Protein AF-A0A972QIY5-F1 (afdb_monomer)

Mean predicted aligned error: 6.73 Å

Sequence (150 aa):
LGDNLIRKYKTELLLESCIPAIELAYSSIENIAGAAMSREVRESLRSARQWMVATRNVGAIFKSKPYVNISEALYLPYDANAWYLHELGVAPLTAYSRPGHYRIFCEAAKLKIIFEEMEKLYGGDFSFQVGKLLNNWDVKNFCRKCETIK

Structure (mmCIF, N/CA/C/O backbone):
data_AF-A0A972QIY5-F1
#
_entry.id   AF-A0A972QIY5-F1
#
loop_
_atom_site.group_PDB
_atom_site.id
_atom_site.type_symbol
_atom_site.label_atom_id
_atom_site.label_alt_id
_atom_site.label_comp_id
_atom_site.label_asym_id
_atom_site.label_entity_id
_atom_site.label_seq_id
_atom_site.pdbx_PDB_ins_code
_atom_site.Cartn_x
_atom_site.Cartn_y
_atom_site.Cartn_z
_atom_site.occupancy
_atom_site.B_iso_or_equiv
_atom_site.auth_seq_id
_atom_site.auth_comp_id
_atom_site.auth_asym_id
_atom_site.auth_atom_id
_atom_site.pdbx_PDB_model_num
ATOM 1 N N . LEU A 1 1 ? 7.594 16.442 -29.778 1.00 48.41 1 LEU A N 1
ATOM 2 C CA . LEU A 1 1 ? 8.317 16.831 -28.540 1.00 48.41 1 LEU A CA 1
ATOM 3 C C . LEU A 1 1 ? 7.411 16.901 -27.302 1.00 48.41 1 LEU A C 1
ATOM 5 O O . LEU A 1 1 ? 7.822 16.379 -26.275 1.00 48.41 1 LEU A O 1
ATOM 9 N N . GLY A 1 2 ? 6.194 17.463 -27.378 1.00 58.53 2 GLY A N 1
ATOM 10 C CA . GLY A 1 2 ? 5.300 17.627 -26.212 1.00 58.53 2 GLY A CA 1
ATOM 11 C C . GLY A 1 2 ? 4.846 16.333 -25.514 1.00 58.53 2 GLY A C 1
ATOM 12 O O . GLY A 1 2 ? 4.927 16.244 -24.293 1.00 58.53 2 GLY A O 1
ATOM 13 N N . ASP A 1 3 ? 4.456 15.297 -26.262 1.00 64.44 3 ASP A N 1
ATOM 14 C CA . ASP A 1 3 ? 3.890 14.068 -25.669 1.00 64.44 3 ASP A CA 1
ATOM 15 C C . ASP A 1 3 ? 4.874 13.261 -24.818 1.00 64.44 3 ASP A C 1
ATOM 17 O O . ASP A 1 3 ? 4.489 12.656 -23.816 1.00 64.44 3 ASP A O 1
ATOM 21 N N . ASN A 1 4 ? 6.156 13.257 -25.191 1.00 66.88 4 ASN A N 1
ATOM 22 C CA . ASN A 1 4 ? 7.189 12.566 -24.419 1.00 66.88 4 ASN A CA 1
ATOM 23 C C . ASN A 1 4 ? 7.481 13.302 -23.107 1.00 66.88 4 ASN A C 1
ATOM 25 O O . ASN A 1 4 ? 7.669 12.657 -22.078 1.00 66.88 4 ASN A O 1
ATOM 29 N N . LEU A 1 5 ? 7.430 14.638 -23.125 1.00 68.75 5 LEU A N 1
ATOM 30 C CA . LEU A 1 5 ? 7.598 15.465 -21.934 1.00 68.75 5 LEU A CA 1
ATOM 31 C C . LEU A 1 5 ? 6.428 15.267 -20.958 1.00 68.75 5 LEU A C 1
ATOM 33 O O . LEU A 1 5 ? 6.638 14.998 -19.779 1.00 68.75 5 LEU A O 1
ATOM 37 N N . ILE A 1 6 ? 5.190 15.305 -21.462 1.00 74.00 6 ILE A N 1
ATOM 38 C CA . ILE A 1 6 ? 3.980 15.078 -20.656 1.00 74.00 6 ILE A CA 1
ATOM 39 C C . ILE A 1 6 ? 3.989 13.673 -20.045 1.00 74.00 6 ILE A C 1
ATOM 41 O O . ILE A 1 6 ? 3.659 13.504 -18.873 1.00 74.00 6 ILE A O 1
ATOM 45 N N . ARG A 1 7 ? 4.379 12.651 -20.816 1.00 70.94 7 ARG A N 1
ATOM 46 C CA . ARG A 1 7 ? 4.470 11.269 -20.322 1.00 70.94 7 ARG A CA 1
ATOM 47 C C . ARG A 1 7 ? 5.525 11.123 -19.227 1.00 70.94 7 ARG A C 1
ATOM 49 O O . ARG A 1 7 ? 5.255 10.462 -18.225 1.00 70.94 7 ARG A O 1
ATOM 56 N N . LYS A 1 8 ? 6.686 11.761 -19.397 1.00 72.38 8 LYS A N 1
ATOM 57 C CA . LYS A 1 8 ? 7.747 11.798 -18.387 1.00 72.38 8 LYS A CA 1
ATOM 58 C C . LYS A 1 8 ? 7.244 12.415 -17.081 1.00 72.38 8 LYS A C 1
ATOM 60 O O . LYS A 1 8 ? 7.297 11.746 -16.055 1.00 72.38 8 LYS A O 1
ATOM 65 N N . TYR A 1 9 ? 6.652 13.608 -17.131 1.00 76.62 9 TYR A N 1
ATOM 66 C CA . TYR A 1 9 ? 6.143 14.275 -15.928 1.00 76.62 9 TYR A CA 1
ATOM 67 C C . TYR A 1 9 ? 4.992 13.523 -15.258 1.00 76.62 9 TYR A C 1
ATOM 69 O O . TYR A 1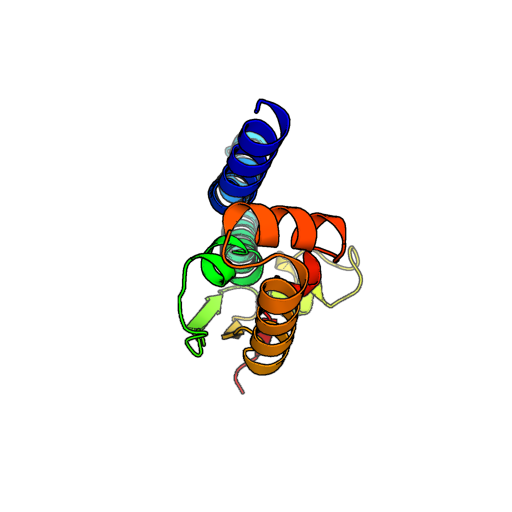 9 ? 4.947 13.443 -14.037 1.00 76.62 9 TYR A O 1
ATOM 77 N N . LYS A 1 10 ? 4.076 12.918 -16.027 1.00 76.50 10 LYS A N 1
ATOM 78 C CA . LYS A 1 10 ? 3.017 12.062 -15.460 1.00 76.50 10 LYS A CA 1
ATOM 79 C C . LYS A 1 10 ? 3.592 10.868 -14.703 1.00 76.50 10 LYS A C 1
ATOM 81 O O . LYS A 1 10 ? 3.080 10.498 -13.652 1.00 76.50 10 LYS A O 1
ATOM 86 N N . THR A 1 11 ? 4.648 10.276 -15.248 1.00 77.88 11 THR A N 1
ATOM 87 C CA . THR A 1 11 ? 5.332 9.134 -14.641 1.00 77.88 11 THR A CA 1
ATOM 88 C C . THR A 1 11 ? 6.038 9.549 -13.357 1.00 77.88 11 THR A C 1
ATOM 90 O O . THR A 1 11 ? 5.833 8.920 -12.326 1.00 77.88 11 THR A O 1
ATOM 93 N N . GLU A 1 12 ? 6.809 10.637 -13.391 1.00 79.44 12 GLU A N 1
ATOM 94 C CA . GLU A 1 12 ? 7.453 11.207 -12.201 1.00 79.44 12 GLU A CA 1
ATOM 9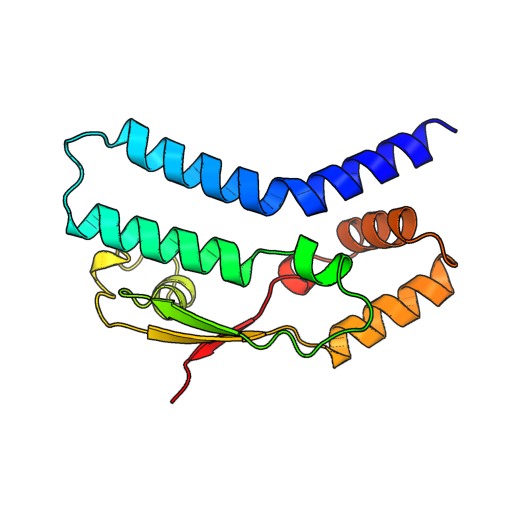5 C C . GLU A 1 12 ? 6.415 11.537 -11.124 1.00 79.44 12 GLU A C 1
ATOM 97 O O . GLU A 1 12 ? 6.541 11.078 -9.991 1.00 79.44 12 GLU A O 1
ATOM 102 N N . LEU A 1 13 ? 5.324 12.209 -11.499 1.00 80.06 13 LEU A N 1
ATOM 103 C CA . LEU A 1 13 ? 4.242 12.547 -10.583 1.00 80.06 13 LEU A CA 1
ATOM 104 C C . LEU A 1 13 ? 3.635 11.301 -9.934 1.00 80.06 13 LEU A C 1
ATOM 106 O O . LEU A 1 13 ? 3.426 11.299 -8.726 1.00 80.06 13 LEU A O 1
ATOM 110 N N . LEU A 1 14 ? 3.395 10.226 -10.685 1.00 78.44 14 LEU A N 1
ATOM 111 C CA . LEU A 1 14 ? 2.860 8.985 -10.124 1.00 78.44 14 LEU A CA 1
ATOM 112 C C . LEU A 1 14 ? 3.848 8.308 -9.163 1.00 78.44 14 LEU A C 1
ATOM 114 O O . LEU A 1 14 ? 3.449 7.866 -8.084 1.00 78.44 14 LEU A O 1
ATOM 118 N N . LEU A 1 15 ? 5.130 8.252 -9.527 1.00 82.25 15 LEU A N 1
ATOM 119 C CA . LEU A 1 15 ? 6.166 7.644 -8.690 1.00 82.25 15 LEU A CA 1
ATOM 120 C C . LEU A 1 15 ? 6.428 8.443 -7.406 1.00 82.25 15 LEU A C 1
ATOM 122 O O . LEU A 1 15 ? 6.799 7.855 -6.392 1.00 82.25 15 LEU A O 1
ATOM 126 N N . GLU A 1 16 ? 6.247 9.762 -7.439 1.00 84.50 16 GLU A N 1
ATOM 127 C CA . GLU A 1 16 ? 6.568 10.657 -6.322 1.00 84.50 16 GLU A CA 1
ATOM 128 C C . GLU A 1 16 ? 5.364 11.009 -5.455 1.00 84.50 16 GLU A C 1
ATOM 130 O O . GLU A 1 16 ? 5.516 11.195 -4.250 1.00 84.50 16 GLU A O 1
ATOM 135 N N . SER A 1 17 ? 4.163 11.044 -6.031 1.00 86.56 17 SER A N 1
ATOM 136 C CA . SER A 1 17 ? 2.960 11.518 -5.335 1.00 86.56 17 SER A CA 1
ATOM 137 C C . SER A 1 17 ? 2.182 10.412 -4.637 1.00 86.56 17 SER A C 1
ATOM 139 O O . SER A 1 17 ? 1.255 10.719 -3.898 1.00 86.56 17 SER A O 1
ATOM 141 N N . CYS A 1 18 ? 2.537 9.136 -4.820 1.00 85.00 18 CYS A N 1
ATOM 142 C CA . CYS A 1 18 ? 1.802 8.034 -4.199 1.00 85.00 18 CYS A CA 1
ATOM 143 C C . CYS A 1 18 ? 1.801 8.125 -2.660 1.00 85.00 18 CYS A C 1
ATOM 145 O O . CYS A 1 18 ? 0.737 8.105 -2.044 1.00 85.00 18 CYS A O 1
ATOM 147 N N . ILE A 1 19 ? 2.973 8.306 -2.039 1.00 90.06 19 ILE A N 1
ATOM 148 C CA . ILE A 1 19 ? 3.075 8.469 -0.580 1.00 90.06 19 ILE A CA 1
ATOM 149 C C . ILE A 1 19 ? 2.423 9.777 -0.104 1.00 90.06 19 ILE A C 1
ATOM 151 O O . ILE A 1 19 ? 1.576 9.697 0.785 1.00 90.06 19 ILE A O 1
ATOM 155 N N . PRO A 1 20 ? 2.708 10.953 -0.702 1.00 92.00 20 PRO A N 1
ATOM 156 C CA . PRO A 1 20 ? 1.999 12.188 -0.368 1.00 92.00 20 PRO A CA 1
ATOM 157 C C . PRO A 1 20 ? 0.474 12.086 -0.471 1.00 92.00 20 PRO A C 1
ATOM 159 O O . PRO A 1 20 ? -0.224 12.624 0.382 1.00 92.00 20 PRO A O 1
ATOM 162 N N . ALA A 1 21 ? -0.060 11.385 -1.476 1.00 91.12 21 ALA A N 1
ATOM 163 C CA . ALA A 1 21 ? -1.500 11.200 -1.639 1.00 91.12 21 ALA A CA 1
ATOM 164 C C . ALA A 1 21 ? -2.100 10.324 -0.529 1.00 91.12 21 ALA A C 1
ATOM 166 O O . ALA A 1 21 ? -3.178 10.637 -0.025 1.00 91.12 21 ALA A O 1
ATOM 167 N N . ILE A 1 22 ? -1.400 9.258 -0.120 1.00 92.19 22 ILE A N 1
ATOM 168 C CA . ILE A 1 22 ? -1.799 8.436 1.030 1.00 92.19 22 ILE A CA 1
ATOM 169 C C . ILE A 1 22 ? -1.792 9.296 2.297 1.00 92.19 22 ILE A C 1
ATOM 171 O O . ILE A 1 22 ? -2.806 9.368 2.984 1.00 92.19 22 ILE A O 1
ATOM 175 N N . GLU A 1 23 ? -0.689 9.986 2.589 1.00 94.44 23 GLU A N 1
ATOM 176 C CA . GLU A 1 23 ? -0.576 10.850 3.771 1.00 94.44 23 GLU A CA 1
ATOM 177 C C . GLU A 1 23 ? -1.682 11.915 3.800 1.00 94.44 23 GLU A C 1
ATOM 179 O O . GLU A 1 23 ? -2.369 12.050 4.811 1.00 94.44 23 GLU A O 1
ATOM 184 N N . LEU A 1 24 ? -1.940 12.587 2.671 1.00 95.44 24 LEU A N 1
ATOM 185 C CA . LEU A 1 24 ? -3.015 13.570 2.549 1.00 95.44 24 LEU A CA 1
ATOM 186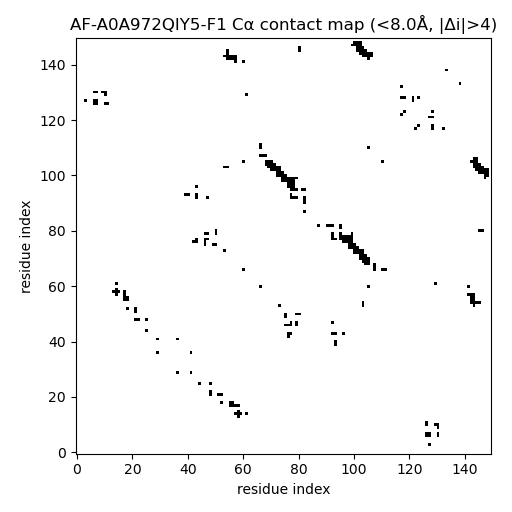 C C . LEU A 1 24 ? -4.385 12.960 2.861 1.00 95.44 24 LEU A C 1
ATOM 188 O O . LEU A 1 24 ? -5.129 13.533 3.651 1.00 95.44 24 LEU A O 1
ATOM 192 N N . ALA A 1 25 ? -4.711 11.798 2.287 1.00 94.69 25 ALA A N 1
ATOM 193 C CA . ALA A 1 25 ? -5.996 11.142 2.517 1.00 94.69 25 ALA A CA 1
ATOM 194 C C . ALA A 1 25 ? -6.213 10.815 4.003 1.00 94.69 25 ALA A C 1
ATOM 196 O O . ALA A 1 25 ? -7.276 11.100 4.557 1.00 94.69 25 ALA A O 1
ATOM 197 N N . TYR A 1 26 ? -5.194 10.270 4.670 1.00 95.00 26 TYR A N 1
ATOM 198 C CA . TYR A 1 26 ? -5.266 9.950 6.094 1.00 95.00 26 TYR A CA 1
ATOM 199 C C . TYR A 1 26 ? -5.345 11.207 6.970 1.00 95.00 26 TYR A C 1
ATOM 201 O O . TYR A 1 26 ? -6.174 11.258 7.878 1.00 95.00 26 TYR A O 1
ATOM 209 N N . SER A 1 27 ? -4.566 12.250 6.669 1.00 94.06 27 SER A N 1
ATOM 210 C CA . SER A 1 27 ? -4.663 13.536 7.369 1.00 94.06 27 SER A CA 1
ATOM 211 C C . SER A 1 27 ? -6.026 14.204 7.180 1.00 94.06 27 SER A C 1
ATOM 213 O O . SER A 1 27 ? -6.556 14.790 8.120 1.00 94.06 27 SER A O 1
ATOM 215 N N . SER A 1 28 ? -6.640 14.098 5.998 1.00 95.12 28 SER A N 1
ATOM 216 C CA . SER A 1 28 ? -8.003 14.589 5.774 1.00 95.12 28 SER A CA 1
ATOM 217 C C . SER A 1 28 ? -9.023 13.854 6.646 1.00 95.12 28 SER A C 1
ATOM 219 O O . SER A 1 28 ? -9.879 14.507 7.237 1.00 95.12 28 SER A O 1
ATOM 221 N N . ILE A 1 29 ? -8.914 12.527 6.781 1.00 93.06 29 ILE A N 1
ATOM 222 C CA . ILE A 1 29 ? -9.785 11.739 7.670 1.00 93.06 29 ILE A CA 1
ATOM 223 C C . ILE A 1 29 ? -9.616 12.183 9.129 1.00 93.06 29 ILE A C 1
ATOM 225 O O . ILE A 1 29 ? -10.613 12.412 9.816 1.00 93.06 29 ILE A O 1
ATOM 229 N N . GLU A 1 30 ? -8.374 12.345 9.597 1.00 91.94 30 GLU A N 1
ATOM 230 C CA . GLU A 1 30 ? -8.077 12.825 10.955 1.00 91.94 30 GLU A CA 1
ATOM 231 C C . GLU A 1 30 ? -8.679 14.212 11.215 1.00 91.94 30 GLU A C 1
ATOM 233 O O . GLU A 1 30 ? -9.313 14.425 12.249 1.00 91.94 30 GLU A O 1
ATOM 238 N N . ASN A 1 31 ? -8.545 15.128 10.254 1.00 92.25 31 ASN A N 1
ATOM 239 C CA . ASN A 1 31 ? -9.074 16.486 10.358 1.00 92.25 31 ASN A CA 1
ATOM 240 C C . ASN A 1 31 ? -10.608 16.524 10.370 1.00 92.25 31 ASN A C 1
ATOM 242 O O . ASN A 1 31 ? -11.186 17.289 11.138 1.00 92.25 31 ASN A O 1
ATOM 246 N N . ILE A 1 32 ? -11.268 15.704 9.544 1.00 93.12 32 ILE A N 1
ATOM 247 C CA . ILE A 1 32 ? -12.736 15.640 9.473 1.00 93.12 32 ILE A CA 1
ATOM 248 C C . ILE A 1 32 ? -13.321 15.052 10.759 1.00 93.12 32 ILE A C 1
ATOM 250 O O . ILE A 1 32 ? -14.293 15.580 11.294 1.00 93.12 32 ILE A O 1
ATOM 254 N N . ALA A 1 33 ? -12.741 13.965 11.269 1.00 90.38 33 ALA A N 1
ATOM 255 C CA . ALA A 1 33 ? -13.207 13.338 12.504 1.00 90.38 33 ALA A CA 1
ATOM 256 C C . ALA A 1 33 ? -12.896 14.190 13.752 1.00 90.38 33 ALA A C 1
ATOM 258 O O . ALA A 1 33 ? -13.622 14.131 14.748 1.00 90.38 33 ALA A O 1
ATOM 259 N N . GLY A 1 34 ? -11.831 14.995 13.699 1.00 87.38 34 GLY A N 1
ATOM 260 C CA . GLY A 1 34 ? -11.493 15.986 14.713 1.00 87.38 34 GLY A CA 1
ATOM 261 C C . GLY A 1 34 ? -11.310 15.399 16.118 1.00 87.38 34 GLY A C 1
ATOM 262 O O . GLY A 1 34 ? -10.826 14.280 16.311 1.00 87.38 34 GLY A O 1
ATOM 263 N N . ALA A 1 35 ? -11.702 16.176 17.131 1.00 84.06 35 ALA A N 1
ATOM 264 C CA . ALA A 1 35 ? -11.546 15.809 18.542 1.00 84.06 35 ALA A CA 1
ATOM 265 C C . ALA A 1 35 ? -12.467 14.661 19.000 1.00 84.06 35 ALA A C 1
ATOM 267 O O . ALA A 1 35 ? -12.212 14.069 20.046 1.00 84.06 35 ALA A O 1
ATOM 268 N N . ALA A 1 36 ? -13.505 14.325 18.227 1.00 84.44 36 ALA A N 1
ATOM 269 C CA . ALA A 1 36 ? -14.440 13.246 18.550 1.00 84.44 36 ALA A CA 1
ATOM 270 C C . ALA A 1 36 ? -13.852 11.844 18.300 1.00 84.44 36 ALA A C 1
ATOM 272 O O . ALA A 1 36 ? -14.421 10.844 18.738 1.00 84.44 36 ALA A O 1
ATOM 273 N N . MET A 1 37 ? -12.710 11.749 17.608 1.00 92.75 37 MET A N 1
ATOM 274 C CA . MET A 1 37 ? -12.047 10.476 17.343 1.00 92.75 37 MET A CA 1
ATOM 275 C C . MET A 1 37 ? -11.470 9.874 18.631 1.00 92.75 37 MET A C 1
ATOM 277 O O . MET A 1 37 ? -10.593 10.466 19.268 1.00 92.75 37 MET A O 1
ATOM 281 N N . SER A 1 38 ? -11.913 8.661 18.973 1.00 93.06 38 SER A N 1
ATOM 282 C CA . SER A 1 38 ? -11.345 7.910 20.092 1.00 93.06 38 SER A CA 1
ATOM 283 C C . SER A 1 38 ? -9.860 7.611 19.859 1.00 93.06 38 SER A C 1
ATOM 285 O O . SER A 1 38 ? -9.378 7.527 18.724 1.00 93.06 38 SER A O 1
ATOM 287 N N . ARG A 1 39 ? -9.118 7.417 20.953 1.00 91.75 39 ARG A N 1
ATOM 288 C CA . ARG A 1 39 ? -7.698 7.044 20.891 1.00 91.75 39 ARG A CA 1
ATOM 289 C C . ARG A 1 39 ? -7.481 5.764 20.079 1.00 91.75 39 ARG A C 1
ATOM 291 O O . ARG A 1 39 ? -6.569 5.715 19.261 1.00 91.75 39 ARG A O 1
ATOM 298 N N . GLU A 1 40 ? -8.336 4.769 20.287 1.00 94.00 40 GLU A N 1
ATOM 299 C CA . GLU A 1 40 ? -8.286 3.480 19.595 1.00 94.00 40 GLU A CA 1
ATOM 300 C C . GLU A 1 40 ? -8.436 3.650 18.077 1.00 94.00 40 GLU A C 1
ATOM 302 O O . GLU A 1 40 ? -7.613 3.163 17.303 1.00 94.00 40 GLU A O 1
ATOM 307 N N . VAL A 1 41 ? -9.427 4.436 17.642 1.00 93.56 41 VAL A N 1
ATOM 308 C CA . VAL A 1 41 ? -9.642 4.715 16.217 1.00 93.56 41 VAL A CA 1
ATOM 309 C C . VAL A 1 41 ? -8.429 5.431 15.625 1.00 93.56 41 VAL A C 1
ATOM 311 O O . VAL A 1 41 ? -7.968 5.044 14.553 1.00 93.56 41 VAL A O 1
ATOM 314 N N . ARG A 1 42 ? -7.846 6.401 16.338 1.00 93.62 42 ARG A N 1
ATOM 315 C CA . ARG A 1 42 ? -6.640 7.115 15.889 1.00 93.62 42 ARG A CA 1
ATOM 316 C C . ARG A 1 42 ? -5.434 6.191 15.715 1.00 93.62 42 ARG A C 1
ATOM 318 O O . ARG A 1 42 ? -4.725 6.283 14.715 1.00 93.62 42 ARG A O 1
ATOM 325 N N . GLU A 1 43 ? -5.190 5.296 16.666 1.00 93.75 43 GLU A N 1
ATOM 326 C CA . GLU A 1 43 ? -4.086 4.331 16.585 1.00 93.75 43 GLU A CA 1
ATOM 327 C C . GLU A 1 43 ? -4.312 3.302 15.464 1.00 93.75 43 GLU A C 1
ATOM 329 O O . GLU A 1 43 ? -3.370 2.965 14.736 1.00 93.75 43 GLU A O 1
ATOM 334 N N . SER A 1 44 ? -5.560 2.863 15.261 1.00 94.56 44 SER A N 1
ATOM 335 C CA . SER A 1 44 ? -5.920 1.977 14.149 1.00 94.56 44 SER A CA 1
ATOM 336 C C . SER A 1 44 ? -5.697 2.663 12.793 1.00 94.56 44 SER A C 1
ATOM 338 O O . SER A 1 44 ? -5.038 2.107 11.915 1.00 94.56 44 SER A O 1
ATOM 340 N N . LEU A 1 45 ? -6.119 3.924 12.649 1.00 94.69 45 LEU A N 1
ATOM 341 C CA . LEU A 1 45 ? -5.939 4.726 11.443 1.00 94.69 45 LEU A CA 1
ATOM 342 C C . LEU A 1 45 ? -4.453 4.950 11.125 1.00 94.69 45 LEU A C 1
ATOM 344 O O . LEU A 1 45 ? -4.026 4.786 9.982 1.00 94.69 45 LEU A O 1
ATOM 348 N N . ARG A 1 46 ? -3.635 5.235 12.145 1.00 94.81 46 ARG A N 1
ATOM 349 C CA . ARG A 1 46 ? -2.176 5.346 11.999 1.00 94.81 46 ARG A CA 1
ATOM 350 C C . ARG A 1 46 ? -1.540 4.034 11.533 1.00 94.81 46 ARG A C 1
ATOM 352 O O . ARG A 1 46 ? -0.646 4.064 10.690 1.00 94.81 46 ARG A O 1
ATOM 359 N N . SER A 1 47 ? -2.010 2.901 12.052 1.00 94.56 47 SER A N 1
ATOM 360 C CA . SER A 1 47 ? -1.531 1.569 11.656 1.00 94.56 47 SER A CA 1
ATOM 361 C C . SER A 1 47 ? -1.891 1.257 10.202 1.00 94.56 47 SER A C 1
ATOM 363 O O . SER A 1 47 ? -1.039 0.806 9.437 1.00 94.56 47 SER A O 1
ATOM 365 N N . ALA A 1 48 ? -3.119 1.580 9.788 1.00 94.81 48 ALA A N 1
ATOM 366 C CA . ALA A 1 48 ? -3.552 1.464 8.398 1.00 94.81 48 ALA A CA 1
ATOM 367 C C . ALA A 1 48 ? -2.718 2.353 7.462 1.00 94.81 48 ALA A C 1
ATOM 369 O O . ALA A 1 48 ? -2.289 1.896 6.401 1.00 94.81 48 ALA A O 1
ATOM 370 N N . ARG A 1 49 ? -2.413 3.592 7.873 1.00 95.75 49 ARG A N 1
ATOM 371 C CA . ARG A 1 49 ? -1.548 4.509 7.117 1.00 95.75 49 ARG A CA 1
ATOM 372 C C . ARG A 1 49 ? -0.152 3.933 6.918 1.00 95.75 49 ARG A C 1
ATOM 374 O O . ARG A 1 49 ? 0.322 3.868 5.789 1.00 95.75 49 ARG A O 1
ATOM 381 N N . GLN A 1 50 ? 0.489 3.485 7.998 1.00 95.31 50 GLN A N 1
ATOM 382 C CA . GLN A 1 50 ? 1.824 2.880 7.949 1.00 95.31 50 GLN A CA 1
ATOM 383 C C . GLN A 1 50 ? 1.851 1.653 7.033 1.00 95.31 50 GLN A C 1
ATOM 385 O O . GLN A 1 50 ? 2.745 1.527 6.197 1.00 95.31 50 GLN A O 1
ATOM 390 N N . TRP A 1 51 ? 0.840 0.787 7.133 1.00 94.75 51 TRP A N 1
ATOM 391 C CA . TRP A 1 51 ? 0.694 -0.371 6.255 1.00 94.75 51 TRP A CA 1
ATOM 392 C C . TRP A 1 51 ? 0.507 0.023 4.782 1.00 94.75 51 TRP A C 1
ATOM 394 O O . TRP A 1 51 ? 1.164 -0.537 3.901 1.00 94.75 51 TRP A O 1
ATOM 404 N N . MET A 1 52 ? -0.342 1.014 4.495 1.00 93.62 52 MET A N 1
ATOM 405 C CA . MET A 1 52 ? -0.562 1.518 3.136 1.00 93.62 52 MET A CA 1
ATOM 406 C C . MET A 1 52 ? 0.717 2.103 2.541 1.00 93.62 52 MET A C 1
ATOM 408 O O . MET A 1 52 ? 1.085 1.746 1.426 1.00 93.62 52 MET A O 1
ATOM 412 N N . VAL A 1 53 ? 1.430 2.949 3.287 1.00 92.75 53 VAL A N 1
ATOM 413 C CA . VAL A 1 53 ? 2.712 3.524 2.856 1.00 92.75 53 VAL A CA 1
ATOM 414 C C . VAL A 1 53 ? 3.725 2.418 2.562 1.00 92.75 53 VAL A C 1
ATOM 416 O O . VAL A 1 53 ? 4.343 2.422 1.499 1.00 92.75 53 VAL A O 1
ATOM 419 N N . ALA A 1 54 ? 3.856 1.428 3.447 1.00 91.38 54 ALA A N 1
ATOM 420 C CA . ALA A 1 54 ? 4.817 0.344 3.274 1.00 91.38 54 ALA A CA 1
ATOM 421 C C . ALA A 1 54 ? 4.501 -0.544 2.058 1.00 91.38 54 ALA A C 1
ATOM 423 O O . ALA A 1 54 ? 5.407 -0.918 1.311 1.00 91.38 54 ALA A O 1
ATOM 424 N N . THR A 1 55 ? 3.222 -0.856 1.819 1.00 90.25 55 THR A N 1
ATOM 425 C CA . THR A 1 55 ? 2.796 -1.795 0.763 1.00 90.25 55 THR A CA 1
ATOM 426 C C . THR A 1 55 ? 2.523 -1.144 -0.593 1.00 90.25 55 THR A C 1
ATOM 428 O O . THR A 1 55 ? 2.547 -1.829 -1.620 1.00 90.25 55 THR A O 1
ATOM 431 N N . ARG A 1 56 ? 2.252 0.165 -0.635 1.00 88.50 56 ARG A N 1
ATOM 432 C CA . ARG A 1 56 ? 1.892 0.908 -1.857 1.00 88.50 56 ARG A CA 1
ATOM 433 C C . ARG A 1 56 ? 2.974 1.875 -2.330 1.00 88.50 56 ARG A C 1
ATOM 435 O O . ARG A 1 56 ? 2.729 2.627 -3.264 1.00 88.50 56 ARG A O 1
ATOM 442 N N . ASN A 1 57 ? 4.180 1.838 -1.760 1.00 83.25 57 ASN A N 1
ATOM 443 C CA . ASN A 1 57 ? 5.312 2.630 -2.249 1.00 83.25 57 ASN A CA 1
ATOM 444 C C . ASN A 1 57 ? 5.853 2.106 -3.596 1.00 83.25 57 ASN A C 1
ATOM 446 O O . ASN A 1 57 ? 6.916 1.489 -3.667 1.00 83.25 57 ASN A O 1
ATOM 450 N N . VAL A 1 58 ? 5.108 2.362 -4.672 1.00 80.50 58 VAL A N 1
ATOM 451 C CA . VAL A 1 58 ? 5.475 1.990 -6.044 1.00 80.50 58 VAL A CA 1
ATOM 452 C C . VAL A 1 58 ? 6.772 2.694 -6.458 1.00 80.50 58 VAL A C 1
ATOM 454 O O . VAL A 1 58 ? 7.649 2.076 -7.054 1.00 80.50 58 VAL A O 1
ATOM 457 N N . GLY A 1 59 ? 6.944 3.965 -6.077 1.00 78.56 59 GLY A N 1
ATOM 458 C CA . GLY A 1 59 ? 8.140 4.758 -6.375 1.00 78.56 59 GLY A CA 1
ATOM 459 C C . GLY A 1 59 ? 9.445 4.094 -5.930 1.00 78.56 59 GLY A C 1
ATOM 460 O O . GLY A 1 59 ? 10.423 4.096 -6.682 1.00 78.56 59 GLY A O 1
ATOM 461 N N . ALA A 1 60 ? 9.454 3.463 -4.752 1.00 76.69 60 ALA A N 1
ATOM 462 C CA . ALA A 1 60 ? 10.624 2.755 -4.234 1.00 76.69 60 ALA A CA 1
ATOM 463 C C . ALA A 1 60 ? 11.083 1.593 -5.131 1.00 76.69 60 ALA A C 1
ATOM 465 O O . ALA A 1 60 ? 12.283 1.332 -5.207 1.00 76.69 60 ALA A O 1
ATOM 466 N N . ILE A 1 61 ? 10.164 0.935 -5.846 1.00 78.56 61 ILE A N 1
ATOM 467 C CA . ILE A 1 61 ? 10.487 -0.169 -6.766 1.00 78.56 61 ILE A CA 1
ATOM 468 C C . ILE A 1 61 ? 11.252 0.336 -7.990 1.00 78.56 61 ILE A C 1
ATOM 470 O O . ILE A 1 61 ? 12.178 -0.313 -8.461 1.00 78.56 61 ILE A O 1
ATOM 474 N N . PHE A 1 62 ? 10.870 1.505 -8.495 1.00 74.81 62 PHE A N 1
ATOM 475 C CA . PHE A 1 62 ? 11.412 2.071 -9.727 1.00 74.81 62 PHE A CA 1
ATOM 476 C C . PHE A 1 62 ? 12.702 2.873 -9.493 1.00 74.81 62 PHE A C 1
ATOM 478 O O . PHE A 1 62 ? 13.579 2.896 -10.351 1.00 74.81 62 PHE A O 1
ATOM 485 N N . LYS A 1 63 ? 12.866 3.510 -8.326 1.00 69.38 63 LYS A N 1
ATOM 486 C CA . LYS A 1 63 ? 14.056 4.329 -8.018 1.00 69.38 63 LYS A CA 1
ATOM 487 C C . LYS A 1 63 ? 15.291 3.513 -7.598 1.00 69.38 63 LYS A C 1
ATOM 489 O O . LYS A 1 63 ? 16.397 4.047 -7.611 1.00 69.38 63 LYS A O 1
ATOM 494 N N . SER A 1 64 ? 15.140 2.235 -7.246 1.00 58.97 64 SER A N 1
ATOM 495 C CA . SER A 1 64 ? 16.229 1.386 -6.743 1.00 58.97 64 SER A CA 1
ATOM 496 C C . SER A 1 64 ? 16.829 0.485 -7.840 1.00 58.97 64 SER A C 1
ATOM 498 O O . SER A 1 64 ? 16.365 -0.621 -8.103 1.00 58.97 64 SER A O 1
ATOM 500 N N . LYS A 1 65 ? 17.919 0.927 -8.483 1.00 54.00 65 LYS A N 1
ATOM 501 C CA . LYS A 1 65 ? 18.806 0.028 -9.256 1.00 54.00 65 LYS A CA 1
ATOM 502 C C . LYS A 1 65 ? 19.839 -0.605 -8.302 1.00 54.00 65 LYS A C 1
ATOM 504 O O . LYS A 1 65 ? 20.448 0.167 -7.564 1.00 54.00 65 LYS A O 1
ATOM 509 N N . PRO A 1 66 ? 20.121 -1.929 -8.309 1.00 53.31 66 PRO A N 1
ATOM 510 C CA . PRO A 1 66 ? 19.473 -3.055 -8.986 1.00 53.31 66 PRO A CA 1
ATOM 511 C C . PRO A 1 66 ? 18.678 -3.916 -7.987 1.00 53.31 66 PRO A C 1
ATOM 513 O O . PRO A 1 66 ? 19.291 -4.524 -7.120 1.00 53.31 66 PRO A O 1
ATOM 516 N N . TYR A 1 67 ? 17.346 -3.993 -8.110 1.00 53.88 67 TYR A N 1
ATOM 517 C CA . TYR A 1 67 ? 16.472 -5.019 -7.493 1.00 53.88 67 TYR A CA 1
ATOM 518 C C . TYR A 1 67 ? 16.883 -5.504 -6.103 1.00 53.88 67 TYR A C 1
ATOM 520 O O . TYR A 1 67 ? 16.829 -6.706 -5.828 1.00 53.88 67 TYR A O 1
ATOM 528 N N . VAL A 1 68 ? 17.347 -4.586 -5.249 1.00 52.25 68 VAL A N 1
ATOM 529 C CA . VAL A 1 68 ? 17.834 -4.950 -3.924 1.00 52.25 68 VAL A CA 1
ATOM 530 C C . VAL A 1 68 ? 16.691 -5.718 -3.286 1.00 52.25 68 VAL A C 1
ATOM 532 O O . VAL A 1 68 ? 15.531 -5.359 -3.477 1.00 52.25 68 VAL A O 1
ATOM 535 N N . ASN A 1 69 ? 16.986 -6.824 -2.615 1.00 55.41 69 ASN A N 1
ATOM 536 C CA . ASN A 1 69 ? 16.012 -7.506 -1.777 1.00 55.41 69 ASN A CA 1
ATOM 537 C C . ASN A 1 69 ? 15.530 -6.498 -0.720 1.00 55.41 69 ASN A C 1
ATOM 539 O O . ASN A 1 69 ? 16.057 -6.477 0.388 1.00 55.41 69 ASN A O 1
ATOM 543 N N . ILE A 1 70 ? 14.575 -5.622 -1.064 1.00 67.69 70 ILE A N 1
ATOM 544 C CA . ILE A 1 70 ? 13.997 -4.623 -0.163 1.00 67.69 70 ILE A CA 1
ATOM 545 C C . ILE A 1 70 ? 12.985 -5.369 0.693 1.00 67.69 70 ILE A C 1
ATOM 547 O O . ILE A 1 70 ? 11.776 -5.188 0.567 1.00 67.69 70 ILE A O 1
ATOM 551 N N . SER A 1 71 ? 13.514 -6.284 1.496 1.00 82.69 71 SER A N 1
ATOM 552 C CA . SER A 1 71 ? 12.818 -6.925 2.586 1.00 82.69 71 SER A CA 1
ATOM 553 C C . SER A 1 71 ? 13.026 -6.046 3.808 1.00 82.69 71 SER A C 1
ATOM 555 O O . SER A 1 71 ? 14.146 -5.919 4.295 1.00 82.69 71 SER A O 1
ATOM 557 N N . GLU A 1 72 ? 11.956 -5.449 4.306 1.00 88.62 72 GLU A N 1
ATOM 558 C CA . GLU A 1 72 ? 11.961 -4.684 5.551 1.00 88.62 72 GLU A CA 1
ATOM 559 C C . GLU A 1 72 ? 10.986 -5.310 6.544 1.00 88.62 72 GLU A C 1
ATOM 561 O O . GLU A 1 72 ? 9.974 -5.905 6.161 1.00 88.62 72 GLU A O 1
ATOM 566 N N . ALA A 1 73 ? 11.308 -5.184 7.826 1.00 91.75 73 ALA A N 1
ATOM 567 C CA . ALA A 1 73 ? 10.385 -5.531 8.889 1.00 91.75 73 ALA A CA 1
ATOM 568 C C . ALA A 1 73 ? 9.439 -4.351 9.142 1.00 91.75 73 ALA A C 1
ATOM 570 O O . ALA A 1 73 ? 9.879 -3.205 9.231 1.00 91.75 73 ALA A O 1
ATOM 571 N N . LEU A 1 74 ? 8.150 -4.639 9.298 1.00 93.94 74 LEU A N 1
ATOM 572 C CA . LEU A 1 74 ? 7.135 -3.672 9.695 1.00 93.94 74 LEU A CA 1
ATOM 573 C C . LEU A 1 74 ? 6.402 -4.204 10.925 1.00 93.94 74 LEU A C 1
ATOM 575 O O . LEU A 1 74 ? 5.830 -5.291 10.891 1.00 93.94 74 LEU A O 1
ATOM 579 N N . TYR A 1 75 ? 6.409 -3.422 11.998 1.00 94.81 75 TYR A N 1
ATOM 580 C CA . TYR A 1 75 ? 5.628 -3.691 13.199 1.00 94.81 75 TYR A CA 1
ATOM 581 C C . TYR A 1 75 ? 4.424 -2.756 13.240 1.00 94.81 75 TYR A C 1
ATOM 583 O O . TYR A 1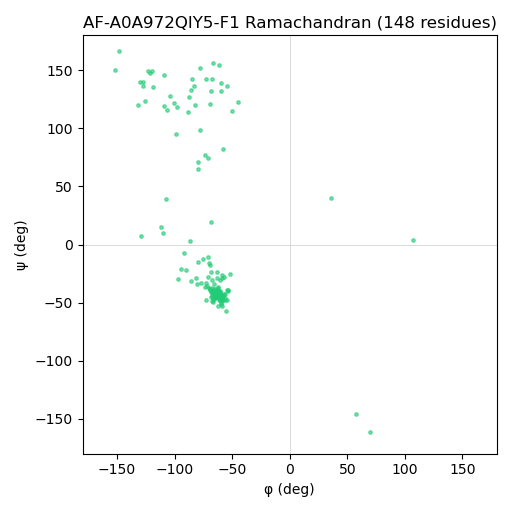 75 ? 4.592 -1.542 13.121 1.00 94.81 75 TYR A O 1
ATOM 591 N N . LEU A 1 76 ? 3.227 -3.313 13.421 1.00 94.94 76 LEU A N 1
ATOM 592 C CA . LEU A 1 76 ? 1.989 -2.548 13.538 1.00 94.94 76 LEU A CA 1
ATOM 593 C C . LEU A 1 76 ? 1.231 -2.954 14.807 1.00 94.94 76 LEU A C 1
ATOM 595 O O . LEU A 1 76 ? 1.083 -4.150 15.054 1.00 94.94 76 LEU A O 1
ATOM 599 N N . PRO A 1 77 ? 0.684 -1.995 15.575 1.00 94.38 77 PRO A N 1
ATOM 600 C CA . PRO A 1 77 ? -0.181 -2.295 16.719 1.00 94.38 77 PRO A CA 1
ATOM 601 C C . PRO A 1 77 ? -1.490 -3.018 16.355 1.00 94.38 77 PRO A C 1
ATOM 603 O O . PRO A 1 77 ? -2.057 -3.696 17.203 1.00 94.38 77 PRO A O 1
ATOM 606 N N . TYR A 1 78 ? -1.952 -2.885 15.106 1.00 94.00 78 TYR A N 1
ATOM 607 C CA . TYR A 1 78 ? -3.148 -3.550 14.577 1.00 94.00 78 TYR A CA 1
ATOM 608 C C . TYR A 1 78 ? -2.791 -4.417 13.367 1.00 94.00 78 TYR A C 1
ATOM 610 O O . TYR A 1 78 ? -1.923 -4.057 12.562 1.00 94.00 78 TYR A O 1
ATOM 618 N N . ASP A 1 79 ? -3.504 -5.530 13.192 1.00 92.50 79 ASP A N 1
ATOM 619 C CA . ASP A 1 79 ? -3.302 -6.462 12.084 1.00 92.50 79 ASP A CA 1
ATOM 620 C C . ASP A 1 79 ? -3.961 -5.965 10.789 1.00 92.50 79 ASP A C 1
ATOM 622 O O . ASP A 1 79 ? -4.977 -6.478 10.318 1.00 92.50 79 ASP A O 1
ATOM 626 N N . ALA A 1 80 ? -3.364 -4.915 10.219 1.00 91.44 80 ALA A N 1
ATOM 627 C CA . ALA A 1 80 ? -3.834 -4.281 8.993 1.00 91.44 80 ALA A CA 1
ATOM 628 C C . ALA A 1 80 ? -3.789 -5.221 7.778 1.00 91.44 80 ALA A C 1
ATOM 630 O O . ALA A 1 80 ? -4.604 -5.076 6.868 1.00 91.44 80 ALA A O 1
ATOM 631 N N . ASN A 1 81 ? -2.870 -6.195 7.759 1.00 91.25 81 ASN A N 1
ATOM 632 C CA . ASN A 1 81 ? -2.767 -7.138 6.651 1.00 91.25 81 ASN A CA 1
ATOM 633 C C . ASN A 1 81 ? -3.929 -8.137 6.663 1.00 91.25 81 ASN A C 1
ATOM 635 O O . ASN A 1 81 ? -4.579 -8.319 5.637 1.00 91.25 81 ASN A O 1
ATOM 639 N N . ALA A 1 82 ? -4.235 -8.749 7.812 1.00 90.31 82 ALA A N 1
ATOM 640 C CA . ALA A 1 82 ? -5.390 -9.633 7.934 1.00 90.31 82 ALA A CA 1
ATOM 641 C C . ALA A 1 82 ? -6.698 -8.872 7.714 1.00 90.31 82 ALA A C 1
ATOM 643 O O . ALA A 1 82 ? -7.567 -9.379 7.014 1.00 90.31 82 ALA A O 1
ATOM 644 N N . TRP A 1 83 ? -6.813 -7.648 8.239 1.00 90.62 83 TRP A N 1
ATOM 645 C CA . TRP A 1 83 ? -7.973 -6.790 7.996 1.00 90.62 83 TRP A CA 1
ATOM 646 C C . TRP A 1 83 ? -8.207 -6.527 6.503 1.00 90.62 83 TRP A C 1
ATOM 648 O O . TRP A 1 83 ? -9.342 -6.592 6.046 1.00 90.62 83 TRP A O 1
ATOM 658 N N . TYR A 1 84 ? -7.145 -6.266 5.736 1.00 88.38 84 TYR A N 1
ATOM 659 C CA . TYR A 1 84 ? -7.245 -6.019 4.297 1.00 88.38 84 TYR A CA 1
ATOM 660 C C . TYR A 1 84 ? -7.548 -7.282 3.476 1.00 88.38 84 TYR A C 1
ATOM 662 O O . TYR A 1 84 ? -8.183 -7.197 2.426 1.00 88.38 84 TYR A O 1
ATOM 670 N N . LEU A 1 85 ? -7.041 -8.440 3.914 1.00 86.94 85 LEU A N 1
ATOM 671 C CA . LEU A 1 85 ? -7.234 -9.722 3.230 1.00 86.94 85 LEU A CA 1
ATOM 672 C C . LEU A 1 85 ? -8.588 -10.367 3.544 1.00 86.94 85 LEU A C 1
ATOM 674 O O . LEU A 1 85 ? -9.112 -11.100 2.706 1.00 86.94 85 LEU A O 1
ATOM 678 N N . HIS A 1 86 ? -9.148 -10.113 4.727 1.00 83.88 86 HIS A N 1
ATOM 679 C CA . HIS A 1 86 ? -10.534 -10.452 5.023 1.00 83.88 86 HIS A CA 1
ATOM 680 C C . HIS A 1 86 ? -11.467 -9.581 4.177 1.00 83.88 86 HIS A C 1
ATOM 682 O O . HIS A 1 86 ? -11.182 -8.410 3.937 1.00 83.88 86 HIS A O 1
ATOM 688 N N . GLU A 1 87 ? -12.572 -10.166 3.704 1.00 62.81 87 GLU A N 1
ATOM 689 C CA . GLU A 1 87 ? -13.535 -9.496 2.827 1.00 62.81 87 GLU A CA 1
ATOM 690 C C . GLU A 1 87 ? -13.861 -8.082 3.331 1.00 62.81 87 GLU A C 1
ATOM 692 O O . GLU A 1 87 ? -14.260 -7.879 4.484 1.00 62.81 87 GLU A O 1
ATOM 697 N N . LEU A 1 88 ? -13.624 -7.096 2.457 1.00 62.53 88 LEU A N 1
ATOM 698 C CA . LEU A 1 88 ? -13.789 -5.676 2.746 1.00 62.53 88 LEU A CA 1
ATOM 699 C C . LEU A 1 88 ? -15.167 -5.423 3.371 1.00 62.53 88 LEU A C 1
ATOM 701 O O . LEU A 1 88 ? -16.189 -5.572 2.708 1.00 62.53 88 LEU A O 1
ATOM 705 N N . GLY A 1 89 ? -15.184 -4.990 4.633 1.00 58.00 89 GLY A N 1
ATOM 706 C CA . GLY A 1 89 ? -16.394 -4.488 5.288 1.00 58.00 89 GLY A CA 1
ATOM 707 C C . GLY A 1 89 ? -17.034 -5.393 6.340 1.00 58.00 89 GLY A C 1
ATOM 708 O O . GLY A 1 89 ? -18.058 -5.000 6.888 1.00 58.00 89 GLY A O 1
ATOM 709 N N . VAL A 1 90 ? -16.450 -6.548 6.682 1.00 75.06 90 VAL A N 1
ATOM 710 C CA . VAL A 1 90 ? -17.014 -7.403 7.751 1.00 75.06 90 VAL A CA 1
ATOM 711 C C . VAL A 1 90 ? -16.771 -6.821 9.151 1.00 75.06 90 VAL A C 1
ATOM 713 O O . VAL A 1 90 ? -17.633 -6.923 10.020 1.00 75.06 90 VAL A O 1
ATOM 716 N N . ALA A 1 91 ? -15.617 -6.187 9.383 1.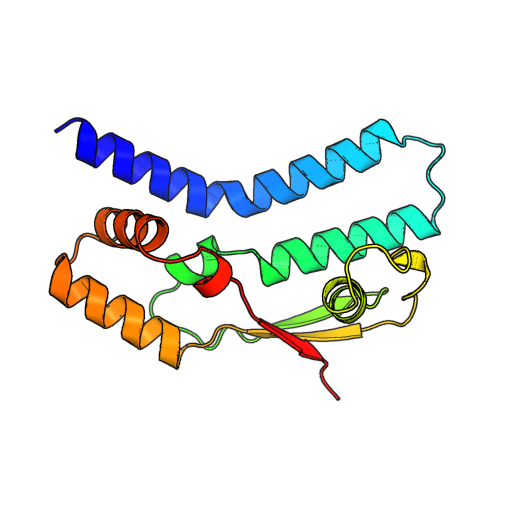00 85.50 91 ALA A N 1
ATOM 717 C CA . ALA A 1 91 ? -15.286 -5.584 10.674 1.00 85.50 91 ALA A CA 1
ATOM 718 C C . ALA A 1 91 ? -14.321 -4.388 10.534 1.00 85.50 91 ALA A C 1
ATOM 720 O O . ALA A 1 91 ? -13.499 -4.357 9.609 1.00 85.50 91 ALA A O 1
ATOM 721 N N . PRO A 1 92 ? -14.392 -3.396 11.445 1.00 90.12 92 PRO A N 1
ATOM 722 C CA . PRO A 1 92 ? -13.432 -2.297 11.489 1.00 90.12 92 PRO A CA 1
ATOM 723 C C . PRO A 1 92 ? -12.035 -2.802 11.873 1.00 90.12 92 PRO A C 1
ATOM 725 O O . PRO A 1 92 ? -11.901 -3.813 12.560 1.00 90.12 92 PRO A O 1
ATOM 728 N N . LEU A 1 93 ? -10.986 -2.063 11.498 1.00 90.44 93 LEU A N 1
ATOM 729 C CA . LEU A 1 93 ? -9.605 -2.406 11.866 1.00 90.44 93 LEU A CA 1
ATOM 730 C C . LEU A 1 93 ? -9.399 -2.477 13.389 1.00 90.44 93 LEU A C 1
ATOM 732 O O . LEU A 1 93 ? -8.555 -3.235 13.855 1.00 90.44 93 LEU A O 1
ATOM 736 N N . THR A 1 94 ? -10.198 -1.750 14.174 1.00 92.62 94 THR A N 1
ATOM 737 C CA . THR A 1 94 ? -10.186 -1.833 15.642 1.00 92.62 94 THR A CA 1
ATOM 738 C C . THR A 1 94 ? -10.488 -3.244 16.164 1.00 92.62 94 THR A C 1
ATOM 740 O O . THR A 1 94 ? -9.937 -3.646 17.183 1.00 92.62 94 THR A O 1
ATOM 743 N N . ALA A 1 95 ? -11.256 -4.057 15.426 1.00 92.00 95 ALA A N 1
ATOM 744 C CA . ALA A 1 95 ? -11.498 -5.465 15.757 1.00 92.00 95 ALA A CA 1
ATOM 745 C C . ALA A 1 95 ? -10.266 -6.372 15.542 1.00 92.00 95 ALA A C 1
ATOM 747 O O . ALA A 1 95 ? -10.255 -7.521 15.976 1.00 92.00 95 ALA A O 1
ATOM 748 N N . TYR A 1 96 ? -9.221 -5.859 14.889 1.00 91.56 96 TYR A N 1
ATOM 749 C CA . TYR A 1 96 ? -7.955 -6.542 14.624 1.00 91.56 96 TYR A CA 1
ATOM 750 C C . TYR A 1 96 ? -6.829 -5.965 15.500 1.00 91.56 96 TYR A C 1
ATOM 752 O O . TYR A 1 96 ? -5.694 -5.821 15.049 1.00 91.56 96 TYR A O 1
ATOM 760 N N . SER A 1 97 ? -7.120 -5.640 16.764 1.00 90.12 97 SER A N 1
ATOM 761 C CA . SER A 1 97 ? -6.199 -5.044 17.755 1.00 90.12 97 SER A CA 1
ATOM 762 C C . SER A 1 97 ? -5.058 -5.956 18.233 1.00 90.12 97 SER A C 1
ATOM 764 O O . SER A 1 97 ? -4.445 -5.722 19.275 1.00 90.12 97 SER A O 1
ATOM 766 N N . ARG A 1 98 ? -4.743 -7.002 17.465 1.00 90.38 98 ARG A N 1
ATOM 767 C CA . ARG A 1 98 ? -3.575 -7.851 17.687 1.00 90.38 98 ARG A CA 1
ATOM 768 C C . ARG A 1 98 ? -2.361 -7.242 16.970 1.00 90.38 98 ARG A C 1
ATOM 770 O O . ARG A 1 98 ? -2.449 -6.991 15.765 1.00 90.38 98 ARG A O 1
ATOM 777 N N . PRO A 1 99 ? -1.230 -7.025 17.661 1.00 91.38 99 PRO A N 1
ATOM 778 C CA . PRO A 1 99 ? -0.018 -6.557 17.009 1.00 91.38 99 PRO A CA 1
ATOM 779 C C . PRO A 1 99 ? 0.452 -7.528 15.924 1.00 91.38 99 PRO A C 1
ATOM 781 O O . PRO A 1 99 ? 0.418 -8.745 16.106 1.00 91.38 99 PRO A O 1
ATOM 784 N N . GLY A 1 100 ? 0.906 -6.980 14.800 1.00 90.2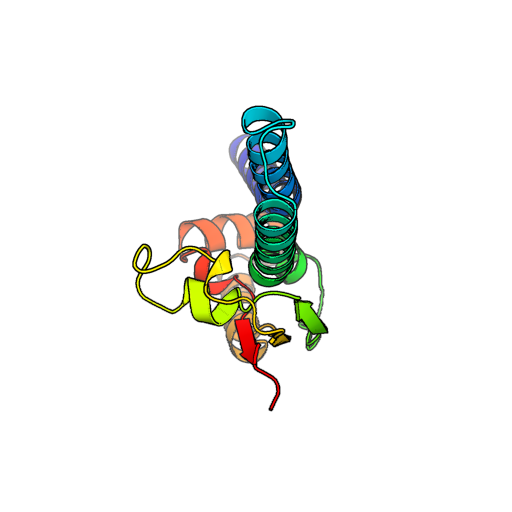5 100 GLY A N 1
ATOM 785 C CA . GLY A 1 100 ? 1.392 -7.741 13.658 1.00 90.25 100 GLY A CA 1
ATOM 786 C C . GLY A 1 100 ? 2.850 -7.433 13.344 1.00 90.25 100 GLY A C 1
ATOM 787 O O . GLY A 1 100 ? 3.258 -6.271 13.302 1.00 90.25 100 GLY A O 1
ATOM 788 N N . HIS A 1 101 ? 3.622 -8.488 13.094 1.00 94.81 101 HIS A N 1
ATOM 789 C CA . HIS A 1 101 ? 4.999 -8.415 12.618 1.00 94.81 101 HIS A CA 1
ATOM 790 C C . HIS A 1 101 ? 5.030 -8.888 11.170 1.00 94.81 101 HIS A C 1
ATOM 792 O O . HIS A 1 101 ? 4.669 -10.029 10.879 1.00 94.81 101 HIS A O 1
ATOM 798 N N . TYR A 1 102 ? 5.457 -8.017 10.262 1.00 94.69 102 TYR A N 1
ATOM 799 C CA . TYR A 1 102 ? 5.415 -8.284 8.831 1.00 94.69 102 TYR A CA 1
ATOM 800 C C . TYR A 1 102 ? 6.776 -8.163 8.182 1.00 94.69 102 TYR A C 1
ATOM 802 O O . TYR A 1 102 ? 7.600 -7.331 8.559 1.00 94.69 102 TYR A O 1
ATOM 810 N N . ARG A 1 103 ? 6.954 -8.956 7.133 1.00 93.75 103 ARG A N 1
ATOM 811 C CA . ARG A 1 103 ? 7.965 -8.779 6.108 1.00 93.75 103 ARG A CA 1
ATOM 812 C C . ARG A 1 103 ? 7.317 -8.075 4.924 1.00 93.75 103 ARG A C 1
ATOM 814 O O . ARG A 1 103 ? 6.404 -8.623 4.304 1.00 93.75 103 ARG A O 1
ATOM 821 N N . ILE A 1 104 ? 7.812 -6.889 4.594 1.00 92.00 104 ILE A N 1
ATOM 822 C CA . ILE A 1 104 ? 7.427 -6.159 3.387 1.00 92.00 104 ILE A CA 1
ATOM 823 C C . ILE A 1 104 ? 8.512 -6.362 2.342 1.00 92.00 104 ILE A C 1
ATOM 825 O O . ILE A 1 104 ? 9.670 -6.039 2.593 1.00 92.00 104 ILE A O 1
ATOM 829 N N . PHE A 1 105 ? 8.158 -6.905 1.180 1.00 88.75 105 PHE A N 1
ATOM 830 C CA . PHE A 1 105 ? 9.135 -7.260 0.152 1.00 88.75 105 PHE A CA 1
ATOM 831 C C . PHE A 1 105 ? 8.589 -7.121 -1.266 1.00 88.75 105 PHE A C 1
ATOM 833 O O .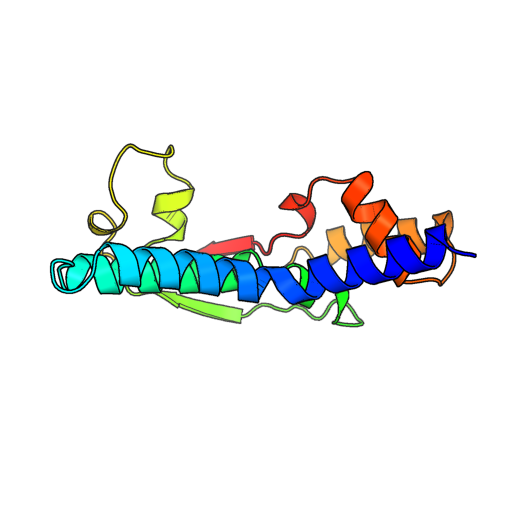 PHE A 1 105 ? 7.387 -6.994 -1.494 1.00 88.75 105 PHE A O 1
ATOM 840 N N . CYS A 1 106 ? 9.493 -7.149 -2.238 1.00 85.81 106 CYS A N 1
ATOM 841 C CA . CYS A 1 106 ? 9.163 -7.159 -3.656 1.00 85.81 106 CYS A CA 1
ATOM 842 C C . CYS A 1 106 ? 9.476 -8.535 -4.251 1.00 85.81 106 CYS A C 1
ATOM 844 O O . CYS A 1 106 ? 10.474 -9.155 -3.885 1.00 85.81 106 CYS A O 1
ATOM 846 N N . GLU A 1 107 ? 8.682 -8.993 -5.220 1.00 84.06 107 GLU A N 1
ATOM 847 C CA . GLU A 1 107 ? 9.018 -10.179 -6.017 1.00 84.06 107 GLU A CA 1
ATOM 848 C C . GLU A 1 107 ? 10.139 -9.836 -7.014 1.00 84.06 107 GLU A C 1
ATOM 850 O O . GLU A 1 107 ? 9.894 -9.606 -8.198 1.00 84.06 107 GLU A O 1
ATOM 855 N N . ALA A 1 108 ? 11.381 -9.760 -6.526 1.00 81.44 108 ALA A N 1
ATOM 856 C CA . ALA A 1 108 ? 12.530 -9.278 -7.295 1.00 81.44 108 ALA A CA 1
ATOM 857 C C . ALA A 1 108 ? 12.724 -10.033 -8.622 1.00 81.44 108 ALA A C 1
ATOM 859 O O . ALA A 1 108 ? 12.999 -9.408 -9.641 1.00 81.44 108 ALA A O 1
ATOM 860 N N . ALA A 1 109 ? 12.512 -11.355 -8.636 1.00 83.12 109 ALA A N 1
ATOM 861 C CA . ALA A 1 109 ? 12.602 -12.166 -9.852 1.00 83.12 109 ALA A CA 1
ATOM 862 C C . ALA A 1 109 ? 11.549 -11.769 -10.902 1.00 83.12 109 ALA A C 1
ATOM 864 O O . ALA A 1 109 ? 11.882 -11.594 -12.071 1.00 83.12 109 ALA A O 1
ATOM 865 N N . LYS A 1 110 ? 10.293 -11.567 -10.480 1.00 83.88 110 LYS A N 1
ATOM 866 C CA . LYS A 1 110 ? 9.205 -11.133 -11.366 1.00 83.88 110 LYS A CA 1
ATOM 867 C C . LYS A 1 110 ? 9.460 -9.726 -11.901 1.00 83.88 110 LYS A C 1
ATOM 869 O O . LYS A 1 110 ? 9.328 -9.492 -13.097 1.00 83.88 110 LYS A O 1
ATOM 874 N N . LEU A 1 111 ? 9.859 -8.803 -11.026 1.00 82.38 111 LEU A N 1
ATOM 875 C CA . LEU A 1 111 ? 10.185 -7.434 -11.419 1.00 82.38 111 LEU A CA 1
ATOM 876 C C . LEU A 1 111 ? 11.347 -7.403 -12.407 1.00 82.38 111 LEU A C 1
ATOM 878 O O . LEU A 1 111 ? 11.236 -6.745 -13.433 1.00 82.38 111 LEU A O 1
ATOM 882 N N . LYS A 1 112 ? 12.417 -8.161 -12.149 1.00 83.12 112 LYS A N 1
ATOM 883 C CA . LYS A 1 112 ? 13.561 -8.275 -13.056 1.00 83.12 112 LYS A CA 1
ATOM 884 C C . LYS A 1 112 ? 13.128 -8.688 -14.464 1.00 83.12 112 LYS A C 1
ATOM 886 O O . LYS A 1 112 ? 13.513 -8.016 -15.412 1.00 83.12 112 LYS A O 1
ATOM 891 N N . ILE A 1 113 ? 12.290 -9.721 -14.592 1.00 85.25 113 ILE A N 1
ATOM 892 C CA . ILE A 1 113 ? 11.762 -10.166 -15.894 1.00 85.25 113 ILE A CA 1
ATOM 893 C C . ILE A 1 113 ? 10.992 -9.034 -16.584 1.00 85.25 113 ILE A C 1
ATOM 895 O O . ILE A 1 113 ? 11.258 -8.741 -17.746 1.00 85.25 113 ILE A O 1
ATOM 899 N N . ILE A 1 114 ? 10.089 -8.364 -15.857 1.00 82.75 114 ILE A N 1
ATOM 900 C CA . ILE A 1 114 ? 9.306 -7.241 -16.393 1.00 82.75 114 ILE A CA 1
ATOM 901 C C . ILE A 1 114 ? 10.239 -6.137 -16.905 1.00 82.75 114 ILE A C 1
ATOM 903 O O . ILE A 1 114 ? 10.075 -5.650 -18.017 1.00 82.75 114 ILE A O 1
ATOM 907 N N . PHE A 1 115 ? 11.237 -5.738 -16.121 1.00 81.88 115 PHE A N 1
ATOM 908 C CA . PHE A 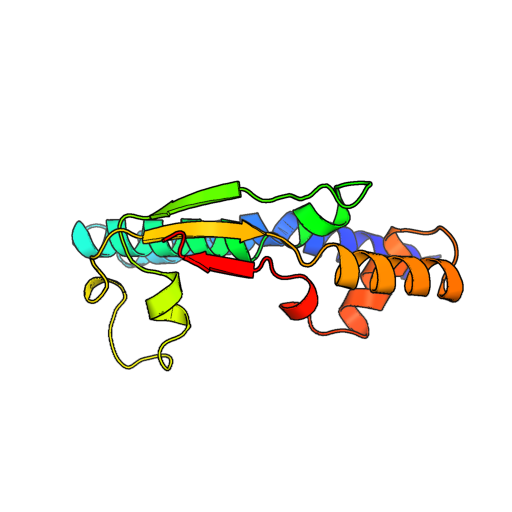1 115 ? 12.147 -4.663 -16.506 1.00 81.88 115 PHE A CA 1
ATOM 909 C C . PHE A 1 115 ? 13.080 -5.039 -17.665 1.00 81.88 115 PHE A C 1
ATOM 911 O O . PHE A 1 115 ? 13.311 -4.209 -18.541 1.00 81.88 115 PHE A O 1
ATOM 918 N N . GLU A 1 116 ? 13.573 -6.278 -17.715 1.00 85.62 116 GLU A N 1
ATOM 919 C CA . GLU A 1 116 ? 14.375 -6.780 -18.838 1.00 85.62 116 GLU A CA 1
ATOM 920 C C . GLU A 1 116 ? 13.564 -6.833 -20.140 1.00 85.62 116 GLU A C 1
ATOM 922 O O . GLU A 1 116 ? 14.067 -6.479 -21.207 1.00 85.62 116 GLU A O 1
ATOM 927 N N . GLU A 1 117 ? 12.298 -7.251 -20.076 1.00 84.19 117 GLU A N 1
ATOM 928 C CA . GLU A 1 117 ? 11.388 -7.223 -21.225 1.00 84.19 117 GLU A CA 1
ATOM 929 C C . GLU A 1 117 ? 11.147 -5.786 -21.710 1.00 84.19 117 GLU A C 1
ATOM 931 O O . GLU A 1 117 ? 11.149 -5.505 -22.908 1.00 84.19 117 GLU A O 1
ATOM 936 N N . MET A 1 118 ? 11.021 -4.847 -20.777 1.00 79.88 118 MET A N 1
ATOM 937 C CA . MET A 1 118 ? 10.793 -3.436 -21.073 1.00 79.88 118 MET A CA 1
ATOM 938 C C . MET A 1 118 ? 11.995 -2.763 -21.730 1.00 79.88 118 MET A C 1
ATOM 940 O O . MET A 1 118 ? 11.815 -1.992 -22.673 1.00 79.88 118 MET A O 1
ATOM 944 N N . GLU A 1 119 ? 13.208 -3.069 -21.275 1.00 84.25 119 GLU A N 1
ATOM 945 C CA . GLU A 1 119 ? 14.435 -2.587 -21.910 1.00 84.25 119 GLU A CA 1
ATOM 946 C C . GLU A 1 119 ? 14.561 -3.107 -23.348 1.00 84.25 119 GLU A C 1
ATOM 948 O O . GLU A 1 119 ? 14.895 -2.340 -24.253 1.00 84.25 119 GLU A O 1
ATOM 953 N N . LYS A 1 120 ? 14.193 -4.372 -23.595 1.00 85.56 120 LYS A N 1
ATOM 954 C CA . LYS A 1 120 ? 14.166 -4.950 -24.949 1.00 85.56 120 LYS A CA 1
ATOM 955 C C . LYS A 1 120 ? 13.139 -4.277 -25.860 1.00 85.56 120 LYS A C 1
ATOM 957 O O . LYS A 1 120 ? 13.437 -4.029 -27.024 1.00 85.56 120 LYS A O 1
ATOM 962 N N . LEU A 1 121 ? 11.935 -4.003 -25.355 1.00 82.38 121 LEU A N 1
ATOM 963 C CA . LEU A 1 121 ? 10.840 -3.445 -26.155 1.00 82.38 121 LEU A CA 1
ATOM 964 C C . LEU A 1 121 ? 10.985 -1.944 -26.421 1.00 82.38 121 LEU A C 1
ATOM 966 O O . LEU A 1 121 ? 10.536 -1.458 -27.459 1.00 82.38 121 LEU A O 1
ATOM 970 N N . TYR A 1 122 ? 11.566 -1.200 -25.479 1.00 80.75 122 TYR A N 1
ATOM 971 C CA . TYR A 1 122 ? 11.486 0.260 -25.472 1.00 80.75 122 TYR A CA 1
ATOM 972 C C . TYR A 1 122 ? 12.842 0.973 -25.336 1.00 80.75 122 TYR A C 1
ATOM 974 O O . TYR A 1 122 ? 12.875 2.200 -25.227 1.00 80.75 122 TYR A O 1
ATOM 982 N N . GLY A 1 123 ? 13.959 0.240 -25.386 1.00 81.88 123 GLY A N 1
ATOM 983 C CA . GLY A 1 123 ? 15.310 0.799 -25.275 1.00 81.88 123 GLY A CA 1
ATOM 984 C C . GLY A 1 123 ? 15.610 1.309 -23.865 1.00 81.88 123 GLY A C 1
ATOM 985 O O . GLY A 1 123 ? 14.928 0.931 -22.927 1.00 81.88 123 GLY A O 1
ATOM 986 N N . GLY A 1 124 ? 16.615 2.172 -23.688 1.00 78.12 124 GLY A N 1
ATOM 987 C CA . GLY A 1 124 ? 17.110 2.592 -22.363 1.00 78.12 124 GLY A CA 1
ATOM 988 C C . GLY A 1 124 ? 16.400 3.780 -21.687 1.00 78.12 124 GLY A C 1
ATOM 989 O O . GLY A 1 124 ? 16.846 4.214 -20.623 1.00 78.12 124 GLY A O 1
ATOM 990 N N . ASP A 1 125 ? 15.337 4.348 -22.274 1.00 78.31 125 ASP A N 1
ATOM 991 C CA . ASP A 1 125 ? 14.616 5.483 -21.669 1.00 78.31 125 ASP A CA 1
ATOM 992 C C . ASP A 1 125 ? 13.692 5.004 -20.540 1.00 78.31 125 ASP A C 1
ATOM 994 O O . ASP A 1 125 ? 12.567 4.549 -20.758 1.00 78.31 125 ASP A O 1
ATOM 998 N N . PHE A 1 126 ? 14.176 5.146 -19.309 1.00 75.56 126 PHE A N 1
ATOM 999 C CA . PHE A 1 126 ? 13.477 4.718 -18.104 1.00 75.56 126 PHE A CA 1
ATOM 1000 C C . PHE A 1 126 ? 12.109 5.391 -17.912 1.00 75.56 126 PHE A C 1
ATOM 1002 O O . PHE A 1 126 ? 11.131 4.727 -17.571 1.00 75.56 126 PHE A O 1
ATOM 1009 N N . SER A 1 127 ? 12.001 6.701 -18.150 1.00 71.56 127 SER A N 1
ATOM 1010 C CA . SER A 1 127 ? 10.735 7.423 -17.975 1.00 71.56 127 SER A CA 1
ATOM 1011 C C . SER A 1 127 ? 9.689 6.943 -18.979 1.00 71.56 127 SER A C 1
ATOM 1013 O O . SER A 1 127 ? 8.511 6.801 -18.642 1.00 71.56 127 SER A O 1
ATOM 1015 N N . PHE A 1 128 ? 10.116 6.656 -20.208 1.00 76.50 128 PHE A N 1
ATOM 1016 C CA . PHE A 1 128 ? 9.244 6.086 -21.225 1.00 76.50 128 PHE A CA 1
ATOM 1017 C C . PHE A 1 128 ? 8.821 4.651 -20.883 1.00 76.50 128 PHE A C 1
ATOM 1019 O O . PHE A 1 128 ? 7.630 4.336 -20.983 1.00 76.50 128 PHE A O 1
ATOM 1026 N N . GLN A 1 129 ? 9.762 3.812 -20.432 1.00 79.12 129 GLN A N 1
ATOM 1027 C CA . GLN A 1 129 ? 9.483 2.448 -19.981 1.00 79.12 129 GLN A CA 1
ATOM 1028 C C . GLN A 1 129 ? 8.417 2.449 -18.881 1.00 79.12 129 GLN A C 1
ATOM 1030 O O . GLN A 1 129 ? 7.357 1.857 -19.062 1.00 79.12 129 GLN A O 1
ATOM 1035 N N . VAL A 1 130 ? 8.633 3.157 -17.769 1.00 78.12 130 VAL A N 1
ATOM 1036 C CA . VAL A 1 130 ? 7.698 3.128 -16.632 1.00 78.12 130 VAL A CA 1
ATOM 1037 C C . VAL A 1 130 ? 6.305 3.624 -17.028 1.00 78.12 130 VAL A C 1
ATOM 1039 O O . VAL A 1 130 ? 5.305 3.006 -16.663 1.00 78.12 130 VAL A O 1
ATOM 1042 N N . GLY A 1 131 ? 6.212 4.679 -17.844 1.00 75.88 131 GLY A N 1
ATOM 1043 C CA . GLY A 1 131 ? 4.923 5.167 -18.338 1.00 75.88 131 GLY A CA 1
ATOM 1044 C C . GLY A 1 131 ? 4.174 4.140 -19.199 1.00 75.88 131 GLY A C 1
ATOM 1045 O O . GLY A 1 131 ? 2.953 4.028 -19.109 1.00 75.88 131 GLY A O 1
ATOM 1046 N N . LYS A 1 132 ? 4.880 3.359 -20.027 1.00 78.62 132 LYS A N 1
ATOM 1047 C CA . LYS A 1 132 ? 4.278 2.257 -20.801 1.00 78.62 132 LYS A CA 1
ATOM 1048 C C . LYS A 1 132 ? 3.861 1.089 -19.917 1.00 78.62 132 LYS A C 1
ATOM 1050 O O . LYS A 1 132 ? 2.814 0.491 -20.138 1.00 78.62 132 LYS A O 1
ATOM 1055 N N . LEU A 1 133 ? 4.662 0.808 -18.908 1.00 78.19 133 LEU A N 1
ATOM 1056 C CA . LEU A 1 133 ? 4.489 -0.291 -17.978 1.00 78.19 133 LEU A CA 1
ATOM 1057 C C . LEU A 1 133 ? 3.222 -0.102 -17.136 1.00 78.19 133 LEU A C 1
ATOM 1059 O O . LEU A 1 133 ? 2.384 -0.992 -17.099 1.00 78.19 133 LEU A O 1
ATOM 1063 N N . LEU A 1 134 ? 3.010 1.096 -16.589 1.00 74.06 134 LEU A N 1
ATOM 1064 C CA . LEU A 1 134 ? 1.796 1.439 -15.838 1.00 74.06 134 LEU A CA 1
ATOM 1065 C C . LEU A 1 134 ? 0.528 1.503 -16.706 1.00 74.06 134 LEU A C 1
ATOM 1067 O O . LEU A 1 134 ? -0.571 1.343 -16.186 1.00 74.06 134 LEU A O 1
ATOM 1071 N N . ASN A 1 135 ? 0.664 1.737 -18.015 1.00 74.81 135 ASN A N 1
ATOM 1072 C CA . ASN A 1 135 ? -0.470 1.707 -18.944 1.00 74.81 135 ASN A CA 1
ATOM 1073 C C . ASN A 1 135 ? -0.848 0.283 -19.366 1.00 74.81 135 ASN A C 1
ATOM 1075 O O . ASN A 1 135 ? -2.017 0.011 -19.619 1.00 74.81 135 ASN A O 1
ATOM 1079 N N . ASN A 1 136 ? 0.139 -0.605 -19.488 1.00 74.25 136 ASN A N 1
ATOM 1080 C CA . ASN A 1 136 ? -0.060 -1.960 -19.997 1.00 74.25 136 ASN A CA 1
ATOM 1081 C C . ASN A 1 136 ? -0.272 -2.990 -18.873 1.00 74.25 136 ASN A C 1
ATOM 1083 O O . ASN A 1 136 ? -0.800 -4.068 -19.132 1.00 74.25 136 ASN A O 1
ATOM 1087 N N . TRP A 1 137 ? 0.152 -2.685 -17.643 1.00 74.75 137 TRP A N 1
ATOM 1088 C CA . TRP A 1 137 ? 0.120 -3.595 -16.499 1.00 74.75 137 TRP A CA 1
ATOM 1089 C C . TRP A 1 137 ? -0.587 -2.941 -15.313 1.00 74.75 137 TRP A C 1
ATOM 1091 O O . TRP A 1 137 ? -0.361 -1.773 -15.006 1.00 74.75 137 TRP A O 1
ATOM 1101 N N . ASP A 1 138 ? -1.400 -3.722 -14.597 1.00 79.12 138 ASP A N 1
ATOM 1102 C CA . ASP A 1 138 ? -2.053 -3.264 -13.366 1.00 79.12 138 ASP A CA 1
ATOM 1103 C C . ASP A 1 138 ? -0.995 -2.853 -12.322 1.00 79.12 138 ASP A C 1
ATOM 1105 O O . ASP A 1 138 ? -0.058 -3.615 -12.045 1.00 79.12 138 ASP A O 1
ATOM 1109 N N . VAL A 1 139 ? -1.184 -1.677 -11.709 1.00 77.06 139 VAL A N 1
ATOM 1110 C CA . VAL A 1 139 ? -0.357 -1.122 -10.624 1.00 77.06 139 VAL A CA 1
ATOM 1111 C C . VAL A 1 139 ? -0.162 -2.099 -9.457 1.00 77.06 139 VAL A C 1
ATOM 1113 O O . VAL A 1 139 ? 0.861 -2.055 -8.773 1.00 77.06 139 VAL A O 1
ATOM 1116 N N . LYS A 1 140 ? -1.094 -3.041 -9.255 1.00 79.50 140 LYS A N 1
ATOM 1117 C CA . LYS A 1 140 ? -0.983 -4.120 -8.259 1.00 79.50 140 LYS A CA 1
ATOM 1118 C C . LYS A 1 140 ? 0.263 -4.988 -8.440 1.00 79.50 140 LYS A C 1
ATOM 1120 O O . LYS A 1 140 ? 0.766 -5.524 -7.454 1.00 79.50 140 LYS A O 1
ATOM 1125 N N . ASN A 1 141 ? 0.788 -5.111 -9.661 1.00 79.94 141 ASN A N 1
ATOM 1126 C CA . ASN A 1 141 ? 2.036 -5.837 -9.924 1.00 79.94 141 ASN A CA 1
ATOM 1127 C C . ASN A 1 141 ? 3.275 -5.129 -9.357 1.00 79.94 141 ASN A C 1
ATOM 1129 O O . ASN A 1 141 ? 4.307 -5.769 -9.176 1.00 79.94 141 ASN A O 1
ATOM 1133 N N . PHE A 1 142 ? 3.152 -3.837 -9.049 1.00 81.50 142 PHE A N 1
ATOM 1134 C CA . PHE A 1 142 ? 4.202 -2.984 -8.487 1.00 81.50 142 PHE A CA 1
ATOM 1135 C C . PHE A 1 142 ? 3.880 -2.572 -7.048 1.00 81.50 142 PHE A C 1
ATOM 1137 O O . PHE A 1 142 ? 4.476 -1.647 -6.507 1.00 81.50 142 PHE A O 1
ATOM 1144 N N . CYS A 1 143 ? 2.926 -3.246 -6.408 1.00 85.94 143 CYS A N 1
ATOM 1145 C CA . CYS A 1 143 ? 2.732 -3.136 -4.971 1.00 85.94 143 CYS A CA 1
ATOM 1146 C C . CYS A 1 143 ? 3.674 -4.106 -4.255 1.00 85.94 143 CYS A C 1
ATOM 1148 O O . CYS A 1 143 ? 3.890 -5.236 -4.702 1.00 85.94 143 CYS A O 1
ATOM 1150 N N . ARG A 1 144 ? 4.208 -3.675 -3.114 1.00 88.44 144 ARG A N 1
ATOM 1151 C CA . ARG A 1 144 ? 5.033 -4.527 -2.258 1.00 88.44 144 ARG A CA 1
ATOM 1152 C C . ARG A 1 144 ? 4.131 -5.544 -1.564 1.00 88.44 144 ARG A C 1
ATOM 1154 O O . ARG A 1 144 ? 2.993 -5.246 -1.195 1.00 88.44 144 ARG A O 1
ATOM 1161 N N . LYS A 1 145 ? 4.635 -6.762 -1.419 1.00 89.62 145 LYS A N 1
ATOM 1162 C CA . LYS A 1 145 ? 3.976 -7.844 -0.693 1.00 89.62 145 LYS A CA 1
ATOM 1163 C C . LYS A 1 145 ? 4.149 -7.643 0.804 1.00 89.62 145 LYS A C 1
ATOM 1165 O O . LYS A 1 145 ? 5.133 -7.050 1.237 1.00 89.62 145 LYS A O 1
ATOM 1170 N N . CYS A 1 146 ? 3.185 -8.145 1.565 1.00 91.88 146 CYS A N 1
ATOM 1171 C CA . CYS A 1 146 ? 3.177 -8.123 3.018 1.00 91.88 146 CYS A CA 1
ATOM 1172 C C . CYS A 1 146 ? 2.841 -9.524 3.519 1.00 91.88 146 CYS A C 1
ATOM 1174 O O . CYS A 1 146 ? 1.785 -10.066 3.192 1.00 91.88 146 CYS A O 1
ATOM 1176 N N . GLU A 1 147 ? 3.751 -10.111 4.287 1.00 92.56 147 GLU A N 1
ATOM 1177 C CA . GLU A 1 147 ? 3.591 -11.443 4.866 1.00 92.56 147 GLU A CA 1
ATOM 1178 C C . GLU A 1 147 ? 3.906 -11.402 6.353 1.00 92.56 147 GLU A C 1
ATOM 1180 O O . GLU A 1 147 ? 4.848 -10.735 6.775 1.00 92.56 147 GLU A O 1
ATOM 1185 N N . THR A 1 148 ? 3.130 -12.125 7.154 1.00 90.75 148 THR A N 1
ATOM 1186 C CA . THR A 1 148 ? 3.375 -12.241 8.592 1.00 90.75 148 THR A CA 1
ATOM 1187 C C . THR A 1 148 ? 4.659 -13.028 8.849 1.00 90.75 148 THR A C 1
ATOM 1189 O O . THR A 1 148 ? 4.855 -14.109 8.291 1.00 90.75 148 THR A O 1
ATOM 1192 N N . ILE A 1 149 ? 5.521 -12.498 9.715 1.00 89.88 149 ILE A N 1
ATOM 1193 C CA . ILE A 1 149 ? 6.692 -13.206 10.237 1.00 89.88 149 ILE A CA 1
ATOM 1194 C C . ILE A 1 149 ? 6.198 -14.077 11.396 1.00 89.88 149 ILE A C 1
ATOM 1196 O O . ILE A 1 149 ? 5.602 -13.555 12.338 1.00 89.88 149 ILE A O 1
ATOM 1200 N N . LYS A 1 150 ? 6.381 -15.395 11.276 1.00 71.94 150 LYS A N 1
ATOM 1201 C CA . LYS A 1 150 ? 6.083 -16.362 12.341 1.00 71.94 150 LYS A CA 1
ATOM 1202 C C . LYS A 1 150 ? 7.204 -16.414 13.366 1.00 71.94 150 LYS A C 1
ATOM 1204 O O . LYS A 1 150 ? 8.373 -16.286 12.938 1.00 71.94 150 LYS A O 1
#

Solvent-accessible surface area (backbone atoms only — not comparable to full-atom values): 8492 Å² total; per-residue (Å²): 117,65,69,64,53,54,41,34,54,53,35,50,46,55,42,63,40,47,55,58,51,53,54,49,54,53,51,50,50,51,63,72,52,44,89,78,54,49,70,65,59,53,54,35,52,51,30,44,49,54,50,47,49,66,30,52,46,42,32,64,67,73,73,44,85,76,66,65,84,58,64,42,83,46,79,28,67,27,30,51,65,60,54,68,70,40,70,88,80,81,69,62,61,68,82,32,64,50,67,34,47,28,42,34,29,62,66,47,71,63,52,49,53,55,52,55,52,36,39,72,76,59,48,87,49,60,51,61,38,53,41,50,46,61,72,77,38,67,66,73,80,52,36,38,44,77,43,76,62,129

pLDDT: mean 83.53, std 10.75, range [48.41, 95.75]

Nearest PDB structures (foldseek):
  7p7k-assembly1_L  TM=3.428E-01  e=2.333E+00  Escherichia coli BL21(DE3)
  7b6w-assembly1_AAA  TM=2.971E-01  e=7.140E+00  Homo sapiens

Foldseek 3Di:
DPVLVVLLVVLVCVLPCQLVVLVVVLVVVCVVCDPVDDPLNVLLSVLLSQVCCLFLNLNVLLVDPPLPFPWDKDKGQFPNVVQVVPPPPPDDSSVRRHIFIKTWGAPSVVSVVLVVVLCVVPNDDSSVSSSVCVVVDPSSNSTIDIDTDD

Radius of gyration: 17.81 Å; Cα contacts (8 Å, |Δi|>4): 166; chains: 1; bounding box: 36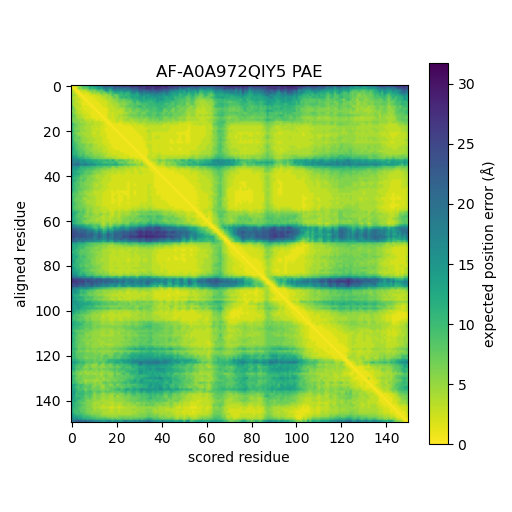×34×49 Å

Secondary structure (DSSP, 8-state):
-HHHHHHHHHHHHHHHHHHHHHHHHHHHHHHHHGGGS-HHHHHHHHHHHHHHHHHH-HHHHHH-TT-----EEEEESS-HHHHHHS-TTSS-GGGG-S-EEEEEE--HHHHHHHHHHHHHHHTT-HHHHHHHHHHHS-GGGGSPEEEE--